Protein AF-A0A1F0RZV4-F1 (afdb_monomer_lite)

Secondary structure (DSSP, 8-state):
-----S-----HHHHHHHS-TTTTS-SSSTT--B--HHHHHHHHHHHHHHHHHHHHHHHTSS--SSTTHHHHHHHHHHHHHHHHHHHHH--S-TTTTTHHHHHHHHHHHHHHTTS----GGGT--HHHHHHHHHHHHHHHHHHHHHHHHHHTSB--SS--S----

Structure (mmCIF, N/CA/C/O backbone):
data_AF-A0A1F0RZV4-F1
#
_entry.id   AF-A0A1F0RZV4-F1
#
loop_
_atom_site.group_PDB
_atom_site.id
_atom_site.type_symbol
_atom_site.label_atom_id
_atom_site.label_alt_id
_atom_site.label_comp_id
_atom_site.label_asym_id
_atom_site.label_entity_id
_atom_site.label_seq_id
_atom_site.pdbx_PDB_ins_code
_atom_site.Cartn_x
_atom_site.Cartn_y
_atom_site.Cartn_z
_atom_site.occupancy
_atom_site.B_iso_or_equiv
_atom_site.auth_seq_id
_atom_site.auth_comp_id
_atom_site.auth_asym_id
_atom_site.auth_atom_id
_atom_site.pdbx_PDB_model_num
ATOM 1 N N . MET A 1 1 ? 18.768 -25.401 62.825 1.00 39.72 1 MET A N 1
ATOM 2 C CA . MET A 1 1 ? 18.265 -25.850 61.510 1.00 39.72 1 MET A CA 1
ATOM 3 C C . MET A 1 1 ? 17.248 -24.822 61.040 1.00 39.72 1 MET A C 1
ATOM 5 O O . MET A 1 1 ? 16.161 -24.771 61.596 1.00 39.72 1 MET A O 1
ATOM 9 N N . SER A 1 2 ? 17.648 -23.915 60.144 1.00 44.25 2 SER A N 1
ATOM 10 C CA . SER A 1 2 ? 16.774 -22.864 59.610 1.00 44.25 2 SER A CA 1
ATOM 11 C C . SER A 1 2 ? 15.798 -23.483 58.613 1.00 44.25 2 SER A C 1
ATOM 13 O O . SER A 1 2 ? 16.219 -23.970 57.564 1.00 44.25 2 SER A O 1
ATOM 15 N N . ALA A 1 3 ? 14.511 -23.487 58.948 1.00 51.59 3 ALA A N 1
ATOM 16 C CA . ALA A 1 3 ? 13.461 -23.875 58.021 1.00 51.59 3 ALA A CA 1
ATOM 17 C C . ALA A 1 3 ? 13.319 -22.770 56.966 1.00 51.59 3 ALA A C 1
ATOM 19 O O . ALA A 1 3 ? 12.675 -21.752 57.203 1.00 51.59 3 ALA A O 1
ATOM 20 N N . ILE A 1 4 ? 13.978 -22.949 55.824 1.00 53.59 4 ILE A N 1
ATOM 21 C CA . ILE A 1 4 ? 13.673 -22.182 54.619 1.00 53.59 4 ILE A CA 1
ATOM 22 C C . ILE A 1 4 ? 12.374 -22.789 54.074 1.00 53.59 4 ILE A C 1
ATOM 24 O O . ILE A 1 4 ? 12.372 -23.985 53.772 1.00 53.59 4 ILE A O 1
ATOM 28 N N . PRO A 1 5 ? 11.265 -22.037 53.987 1.00 52.19 5 PRO A N 1
ATOM 29 C CA . PRO A 1 5 ? 10.033 -22.571 53.431 1.00 52.19 5 PRO A CA 1
ATOM 30 C C . PRO A 1 5 ? 10.244 -22.870 51.941 1.00 52.19 5 PRO A C 1
ATOM 32 O O . PRO A 1 5 ? 10.495 -21.978 51.133 1.00 52.19 5 PRO A O 1
ATOM 35 N N . SER A 1 6 ? 10.173 -24.151 51.587 1.00 60.44 6 SER A N 1
ATOM 36 C CA . SER A 1 6 ? 10.073 -24.621 50.209 1.00 60.44 6 SER A CA 1
ATOM 37 C C . SER A 1 6 ? 8.676 -24.303 49.677 1.00 60.44 6 SER A C 1
ATOM 39 O O . SER A 1 6 ? 7.696 -24.654 50.332 1.00 60.44 6 SER A O 1
ATOM 41 N N . SER A 1 7 ? 8.596 -23.722 48.480 1.00 55.50 7 SER A N 1
ATOM 42 C CA . SER A 1 7 ? 7.379 -23.299 47.760 1.00 55.50 7 SER A CA 1
ATOM 43 C C . SER A 1 7 ? 6.831 -21.911 48.112 1.00 55.50 7 SER A C 1
ATOM 45 O O . SER A 1 7 ? 5.665 -21.723 48.436 1.00 55.50 7 SER A O 1
ATOM 47 N N . VAL A 1 8 ? 7.659 -20.884 47.927 1.00 52.28 8 VAL A N 1
ATOM 48 C CA . VAL A 1 8 ? 7.116 -19.694 47.264 1.00 52.28 8 VAL A CA 1
ATOM 49 C C . VAL A 1 8 ? 7.177 -20.030 45.782 1.00 52.28 8 VAL A C 1
ATOM 51 O O . VAL A 1 8 ? 8.233 -19.892 45.174 1.00 52.28 8 VAL A O 1
ATOM 54 N N . ASP A 1 9 ? 6.098 -20.588 45.234 1.00 55.03 9 ASP A N 1
ATOM 55 C CA . ASP A 1 9 ? 5.879 -20.501 43.792 1.00 55.03 9 ASP A CA 1
ATOM 56 C C . ASP A 1 9 ? 5.702 -19.003 43.521 1.00 55.03 9 ASP A C 1
ATOM 58 O O . ASP A 1 9 ? 4.742 -18.413 44.036 1.00 55.03 9 ASP A O 1
ATOM 62 N N . PRO A 1 10 ? 6.667 -18.319 42.876 1.00 54.84 10 PRO A N 1
ATOM 63 C CA . PRO A 1 10 ? 6.480 -16.931 42.523 1.00 54.84 10 PRO A CA 1
ATOM 64 C C . PRO A 1 10 ? 5.421 -16.968 41.433 1.00 54.84 10 PRO A C 1
ATOM 66 O O . PRO A 1 10 ? 5.748 -17.172 40.269 1.00 54.84 10 PRO A O 1
ATOM 69 N N . ASN A 1 11 ? 4.160 -16.861 41.852 1.00 52.84 11 ASN A N 1
ATOM 70 C CA . ASN A 1 11 ? 2.954 -17.037 41.061 1.00 52.84 11 ASN A CA 1
ATOM 71 C C . ASN A 1 11 ? 2.890 -15.925 39.996 1.00 52.84 11 ASN A C 1
ATOM 73 O O . ASN A 1 11 ? 2.098 -14.990 40.065 1.00 52.84 11 ASN A O 1
ATOM 77 N N . LEU A 1 12 ? 3.798 -15.977 39.022 1.00 52.72 12 LEU A N 1
ATOM 78 C CA . LEU A 1 12 ? 3.929 -15.052 37.900 1.00 52.72 12 LEU A CA 1
ATOM 79 C C . LEU A 1 12 ? 2.636 -15.065 37.078 1.00 52.72 12 LEU A C 1
ATOM 81 O O . LEU A 1 12 ? 2.246 -14.040 36.525 1.00 52.72 12 LEU A O 1
ATOM 85 N N . HIS A 1 13 ? 1.937 -16.204 37.089 1.00 53.22 13 HIS A N 1
ATOM 86 C CA . HIS A 1 13 ? 0.601 -16.391 36.532 1.00 53.22 13 HIS A CA 1
ATOM 87 C C . HIS A 1 13 ? -0.488 -15.558 37.237 1.00 53.22 13 HIS A C 1
ATOM 89 O O . HIS A 1 13 ? -1.477 -15.188 36.610 1.00 53.22 13 HIS A O 1
ATOM 95 N N . ASP A 1 14 ? -0.303 -15.211 38.512 1.00 51.78 14 ASP A N 1
ATOM 96 C CA . ASP A 1 14 ? -1.249 -14.401 39.295 1.00 51.78 14 ASP A CA 1
ATOM 97 C C . ASP A 1 14 ? -1.050 -12.897 39.047 1.00 51.78 14 ASP A C 1
ATOM 99 O O . ASP A 1 14 ? -1.988 -12.099 39.056 1.00 51.78 14 ASP A O 1
ATOM 103 N N . ILE A 1 15 ? 0.180 -12.494 38.715 1.00 52.44 15 ILE A N 1
ATOM 104 C CA . ILE A 1 15 ? 0.482 -11.108 38.345 1.00 52.44 15 ILE A CA 1
ATOM 105 C C . ILE A 1 15 ? -0.221 -10.748 37.032 1.00 52.44 15 ILE A C 1
ATOM 107 O O . ILE A 1 15 ? -0.809 -9.670 36.948 1.00 52.44 15 ILE A O 1
ATOM 111 N N . SER A 1 16 ? -0.238 -11.645 36.036 1.00 54.97 16 SER A N 1
ATOM 112 C CA . SER A 1 16 ? -0.918 -11.396 34.755 1.00 54.97 16 SER A CA 1
ATOM 113 C C . SER A 1 16 ? -2.438 -11.245 34.885 1.00 54.97 16 SER A C 1
ATOM 115 O O . SER A 1 16 ? -3.037 -10.549 34.074 1.00 54.97 16 SER A O 1
ATOM 117 N N . LEU A 1 17 ? -3.059 -11.817 35.926 1.00 56.84 17 LEU A N 1
ATOM 118 C CA . LEU A 1 17 ? -4.489 -11.627 36.226 1.00 56.84 17 LEU A CA 1
ATOM 119 C C . LEU A 1 17 ? -4.805 -10.214 36.755 1.00 56.84 17 LEU A C 1
ATOM 121 O O . LEU A 1 17 ? -5.942 -9.758 36.658 1.00 56.84 17 LEU A O 1
ATOM 125 N N . HIS A 1 18 ? -3.805 -9.502 37.285 1.00 56.97 18 HIS A N 1
ATOM 126 C CA . HIS A 1 18 ? -3.943 -8.157 37.859 1.00 56.97 18 HIS A CA 1
ATOM 127 C C . HIS A 1 18 ? -3.405 -7.043 36.947 1.00 56.97 18 HIS A C 1
ATOM 129 O O . HIS A 1 18 ? -3.520 -5.849 37.264 1.00 56.97 18 HIS A O 1
ATOM 135 N N . VAL A 1 19 ? -2.805 -7.396 35.808 1.00 56.41 19 VAL A N 1
ATOM 136 C CA . VAL A 1 19 ? -2.447 -6.422 34.779 1.00 56.41 19 VAL A CA 1
ATOM 137 C C . VAL A 1 19 ? -3.732 -6.020 34.064 1.00 56.41 19 VAL A C 1
ATOM 139 O O . VAL A 1 19 ? -4.257 -6.768 33.247 1.00 56.41 19 VAL A O 1
ATOM 142 N N . LYS A 1 20 ? -4.250 -4.825 34.384 1.00 55.75 20 LYS A N 1
ATOM 143 C CA . LYS A 1 20 ? -5.394 -4.252 33.661 1.00 55.75 20 LYS A CA 1
ATOM 144 C C . LYS A 1 20 ? -5.138 -4.328 32.144 1.00 55.75 20 LYS A C 1
ATOM 146 O O . LYS A 1 20 ? -4.029 -3.952 31.730 1.00 55.75 20 LYS A O 1
ATOM 151 N N . PRO A 1 21 ? -6.126 -4.759 31.337 1.00 52.78 21 PRO A N 1
ATOM 152 C CA . PRO A 1 21 ? -6.048 -4.686 29.881 1.00 52.78 21 PRO A CA 1
ATOM 153 C C . PRO A 1 21 ? -5.542 -3.296 29.467 1.00 52.78 21 PRO A C 1
ATOM 155 O O . PRO A 1 21 ? -6.004 -2.282 29.984 1.00 52.78 21 PRO A O 1
ATOM 158 N N . GLY A 1 22 ? -4.492 -3.241 28.643 1.00 53.09 22 GLY A N 1
ATOM 159 C CA . GLY A 1 22 ? -3.874 -1.981 28.210 1.00 53.09 22 GLY A CA 1
ATOM 160 C C . GLY A 1 22 ? -2.647 -1.501 28.999 1.00 53.09 22 GLY A C 1
ATOM 161 O O . GLY A 1 22 ? -2.027 -0.531 28.581 1.00 53.09 22 GLY A O 1
ATOM 162 N N . LYS A 1 23 ? -2.209 -2.165 30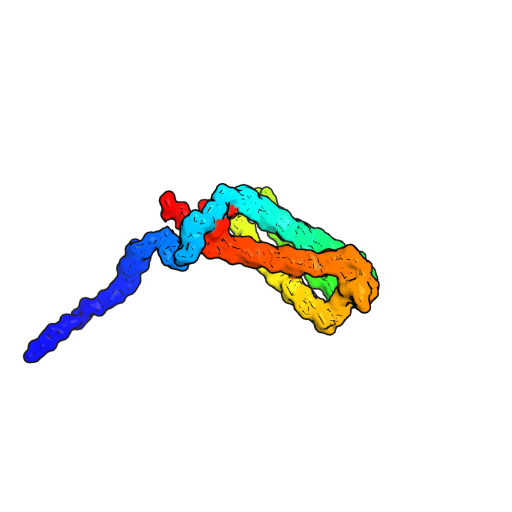.082 1.00 53.72 23 LYS A N 1
ATOM 163 C CA . LYS A 1 23 ? -0.936 -1.805 30.759 1.00 53.72 23 LYS A CA 1
ATOM 164 C C . LYS A 1 23 ? 0.319 -2.224 29.970 1.00 53.72 23 LYS A C 1
ATOM 166 O O . LYS A 1 23 ? 1.383 -1.651 30.185 1.00 53.72 23 LYS A O 1
ATOM 171 N N . GLU A 1 24 ? 0.191 -3.202 29.069 1.00 54.44 24 GLU A N 1
ATOM 172 C CA . GLU A 1 24 ? 1.257 -3.636 28.148 1.00 54.44 24 GLU A CA 1
ATOM 173 C C . GLU A 1 24 ? 1.348 -2.768 26.880 1.00 54.44 24 GLU A C 1
ATOM 175 O O . GLU A 1 24 ? 2.331 -2.853 26.146 1.00 54.44 24 GLU A O 1
ATOM 180 N N . ARG A 1 25 ? 0.354 -1.903 26.621 1.00 54.09 25 ARG A N 1
ATOM 181 C CA . ARG A 1 25 ? 0.295 -1.051 25.424 1.00 54.09 25 ARG A CA 1
ATOM 182 C C . ARG A 1 25 ? 0.400 0.436 25.800 1.00 54.09 25 ARG A C 1
ATOM 184 O O . ARG A 1 25 ? -0.204 0.900 26.758 1.00 54.09 25 ARG A O 1
ATOM 191 N N . ALA A 1 26 ? 1.201 1.176 25.030 1.00 56.19 26 ALA A N 1
ATOM 192 C CA . ALA A 1 26 ? 1.384 2.633 25.076 1.00 56.19 26 ALA A CA 1
ATOM 193 C C . ALA A 1 26 ? 1.769 3.289 26.430 1.00 56.19 26 ALA A C 1
ATOM 195 O O . ALA A 1 26 ? 0.968 4.025 27.009 1.00 56.19 26 ALA A O 1
ATOM 196 N N . PRO A 1 27 ? 3.035 3.187 26.894 1.00 59.53 27 PRO A N 1
ATOM 197 C CA . PRO A 1 27 ? 3.518 4.011 28.007 1.00 59.53 27 PRO A CA 1
ATOM 198 C C . PRO A 1 27 ? 3.593 5.516 27.673 1.00 59.53 27 PRO A C 1
ATOM 200 O O . PRO A 1 27 ? 3.407 6.336 28.568 1.00 59.53 27 PRO A O 1
ATOM 203 N N . PHE A 1 28 ? 3.825 5.898 26.405 1.00 60.19 28 PHE A N 1
ATOM 204 C CA . PHE A 1 28 ? 4.025 7.305 26.009 1.00 60.19 28 PHE A CA 1
ATOM 205 C C . PHE A 1 28 ? 2.777 8.006 25.444 1.00 60.19 28 PHE A C 1
ATOM 207 O O . PHE A 1 28 ? 2.565 9.179 25.737 1.00 60.19 28 PHE A O 1
ATOM 214 N N . PHE A 1 29 ? 1.928 7.316 24.671 1.00 60.72 29 PHE A N 1
ATOM 215 C CA . PHE A 1 29 ? 0.759 7.925 24.001 1.00 60.72 29 PHE A CA 1
ATOM 216 C C . PHE A 1 29 ? -0.589 7.580 24.646 1.00 60.72 29 PHE A C 1
ATOM 218 O O . PHE A 1 29 ? -1.634 7.750 24.029 1.00 60.72 29 PHE A O 1
ATOM 225 N N . ARG A 1 30 ? -0.580 7.156 25.914 1.00 61.12 30 ARG A N 1
ATOM 226 C CA . ARG A 1 30 ? -1.767 6.700 26.656 1.00 61.12 30 ARG A CA 1
ATOM 227 C C . ARG A 1 30 ? -2.967 7.660 26.621 1.00 61.12 30 ARG A C 1
ATOM 229 O O . ARG A 1 30 ? -4.101 7.214 26.732 1.00 61.12 30 ARG A O 1
ATOM 236 N N . TYR A 1 31 ? -2.718 8.963 26.487 1.00 60.31 31 TYR A N 1
ATOM 237 C CA . TYR A 1 31 ? -3.747 10.010 26.536 1.00 60.31 31 TYR A CA 1
ATOM 238 C C . TYR A 1 31 ? -4.126 10.590 25.166 1.00 60.31 31 TYR A C 1
ATOM 240 O O . TYR A 1 31 ? -5.065 11.378 25.085 1.00 60.31 31 TYR A O 1
ATOM 248 N N . ILE A 1 32 ? -3.417 10.228 24.091 1.00 67.25 32 ILE A N 1
ATOM 249 C CA . ILE A 1 32 ? -3.730 10.685 22.733 1.00 67.25 32 ILE A CA 1
ATOM 250 C C . ILE A 1 32 ? -4.392 9.516 22.007 1.00 67.25 32 ILE A C 1
ATOM 252 O O . ILE A 1 32 ? -3.715 8.664 21.439 1.00 67.25 32 ILE A O 1
ATOM 256 N N . ARG A 1 33 ? -5.728 9.481 22.049 1.00 71.31 33 ARG A N 1
ATOM 257 C CA . ARG A 1 33 ? -6.549 8.506 21.322 1.00 71.31 33 ARG A CA 1
ATOM 258 C C . ARG A 1 33 ? -7.407 9.230 20.290 1.00 71.31 33 ARG A C 1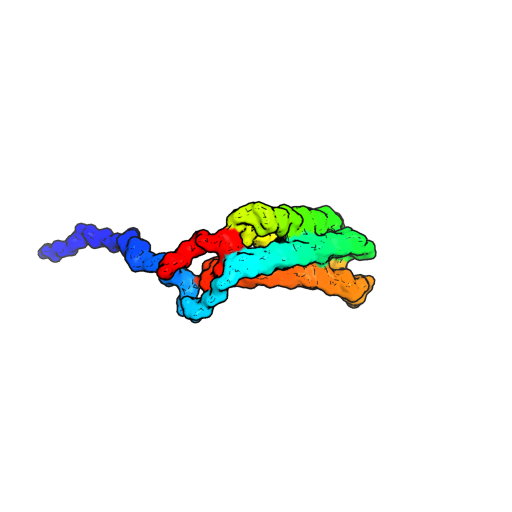
ATOM 260 O O . ARG A 1 33 ? -8.172 10.129 20.636 1.00 71.31 33 ARG A O 1
ATOM 267 N N . ILE A 1 34 ? -7.314 8.815 19.029 1.00 78.44 34 ILE A N 1
ATOM 268 C CA . ILE A 1 34 ? -8.188 9.308 17.957 1.00 78.44 34 ILE A CA 1
ATOM 269 C C . ILE A 1 34 ? -9.267 8.255 17.706 1.00 78.44 34 ILE A C 1
ATOM 271 O O . ILE A 1 34 ? -9.033 7.235 17.056 1.00 78.44 34 ILE A O 1
ATOM 275 N N . ASN A 1 35 ? -10.464 8.504 18.238 1.00 78.56 35 ASN A N 1
ATOM 276 C CA . ASN A 1 35 ? -11.597 7.588 18.142 1.00 78.56 35 ASN A CA 1
ATOM 277 C C . ASN A 1 35 ? -12.477 7.906 16.921 1.00 78.56 35 ASN A C 1
ATOM 279 O O . ASN A 1 35 ? -13.539 8.515 17.037 1.00 78.56 35 ASN A O 1
ATOM 283 N N . LEU A 1 36 ? -12.009 7.530 15.728 1.00 85.56 36 LEU A N 1
ATOM 284 C CA . LEU A 1 36 ? -12.755 7.693 14.475 1.00 85.56 36 LEU A CA 1
ATOM 285 C C . LEU A 1 36 ? -12.788 6.365 13.691 1.00 85.56 36 LEU A C 1
ATOM 287 O O . LEU A 1 36 ? -12.271 6.290 12.579 1.00 85.56 36 LEU A O 1
ATOM 291 N N . PRO A 1 37 ? -13.421 5.302 14.225 1.00 85.38 37 PRO A N 1
ATOM 292 C CA . PRO A 1 37 ? -13.229 3.923 13.768 1.00 85.38 37 PRO A CA 1
ATOM 293 C C . PRO A 1 37 ? -13.625 3.688 12.308 1.00 85.38 37 PRO A C 1
ATOM 295 O O . PRO A 1 37 ? -12.919 3.012 11.555 1.00 85.38 37 PRO A O 1
ATOM 298 N N . LYS A 1 38 ? -14.734 4.292 11.868 1.00 88.25 38 LYS A N 1
ATOM 299 C CA . LYS A 1 38 ? -15.177 4.223 10.467 1.00 88.25 38 LYS A CA 1
ATOM 300 C C . LYS A 1 38 ? -14.265 5.020 9.535 1.00 88.25 38 LYS A C 1
ATOM 302 O O . LYS A 1 38 ? -14.031 4.583 8.413 1.00 88.25 38 LYS A O 1
ATOM 307 N N . LEU A 1 39 ? -13.737 6.156 9.998 1.00 89.94 39 LEU A N 1
ATOM 308 C CA . LEU A 1 39 ? -12.816 6.979 9.216 1.00 89.94 39 LEU A CA 1
ATOM 309 C C . LEU A 1 39 ? -11.467 6.279 9.056 1.00 89.94 39 LEU A C 1
ATOM 311 O O . LEU A 1 39 ? -10.970 6.197 7.940 1.00 89.94 39 LEU A O 1
ATOM 315 N N . THR A 1 40 ? -10.904 5.725 10.133 1.00 90.50 40 THR A N 1
ATOM 316 C CA . THR A 1 40 ? -9.640 4.978 10.090 1.00 90.50 40 THR A CA 1
ATOM 317 C C . THR A 1 40 ? -9.744 3.791 9.140 1.00 90.50 40 THR A C 1
ATOM 319 O O . THR A 1 40 ? -8.870 3.578 8.302 1.00 90.50 40 THR A O 1
ATOM 322 N N . ARG A 1 41 ? -10.866 3.063 9.196 1.00 90.56 41 ARG A N 1
ATOM 323 C CA . ARG A 1 41 ? -11.165 1.990 8.246 1.00 90.56 41 ARG A CA 1
ATOM 324 C C . ARG A 1 41 ? -11.258 2.502 6.806 1.00 90.56 41 ARG A C 1
ATOM 326 O O . ARG A 1 41 ? -10.644 1.920 5.917 1.00 90.56 41 ARG A O 1
ATOM 333 N N . ALA A 1 42 ? -12.003 3.581 6.565 1.00 92.44 42 ALA A N 1
ATOM 334 C CA . ALA A 1 42 ? -12.127 4.172 5.234 1.00 92.44 42 ALA A CA 1
ATOM 335 C C . ALA A 1 42 ? -10.767 4.635 4.688 1.00 92.44 42 ALA A C 1
ATOM 337 O O . ALA A 1 42 ? -10.470 4.415 3.519 1.00 92.44 42 ALA A O 1
ATOM 338 N N . MET A 1 43 ? -9.918 5.207 5.542 1.00 93.88 43 MET A N 1
ATOM 339 C CA . MET A 1 43 ? -8.559 5.621 5.205 1.00 93.88 43 MET A CA 1
ATOM 340 C C . MET A 1 43 ? -7.681 4.426 4.820 1.00 93.88 43 MET A C 1
ATOM 342 O O . MET A 1 43 ? -7.004 4.486 3.800 1.00 93.88 43 MET A O 1
ATOM 346 N N . ILE A 1 44 ? -7.729 3.325 5.577 1.00 92.81 44 ILE A N 1
ATOM 347 C CA . ILE A 1 44 ? -7.034 2.073 5.232 1.00 92.81 44 ILE A CA 1
ATOM 348 C C . ILE A 1 44 ? -7.443 1.585 3.838 1.00 92.81 44 ILE A C 1
ATOM 350 O O . ILE A 1 44 ? -6.585 1.303 3.000 1.00 92.81 44 ILE A O 1
ATOM 354 N N . VAL A 1 45 ? -8.750 1.521 3.576 1.00 95.25 45 VAL A N 1
ATOM 355 C CA . VAL A 1 45 ? -9.279 1.090 2.276 1.00 95.25 45 VAL A CA 1
ATOM 356 C C . VAL A 1 45 ? -8.849 2.052 1.168 1.00 95.25 45 VAL A C 1
ATOM 358 O O . VAL A 1 45 ? -8.449 1.602 0.098 1.00 95.25 45 VAL A O 1
ATOM 361 N N . ALA A 1 46 ? -8.863 3.361 1.422 1.00 96.44 46 ALA A N 1
ATOM 362 C CA . ALA A 1 46 ? -8.433 4.372 0.462 1.00 96.44 46 ALA A CA 1
ATOM 363 C C . ALA A 1 46 ? -6.936 4.266 0.126 1.00 96.44 46 ALA A C 1
ATOM 365 O O . ALA A 1 46 ? -6.578 4.334 -1.048 1.00 96.44 46 ALA A O 1
ATOM 366 N N . ILE A 1 47 ? -6.069 4.045 1.121 1.00 96.81 47 ILE A N 1
ATOM 367 C CA . ILE A 1 47 ? -4.628 3.830 0.911 1.00 96.81 47 ILE A CA 1
ATOM 368 C C . ILE A 1 47 ? -4.403 2.588 0.043 1.00 96.81 47 ILE A C 1
ATOM 370 O O . ILE A 1 47 ? -3.637 2.642 -0.916 1.00 96.81 47 ILE A O 1
ATOM 374 N N . MET A 1 48 ? -5.102 1.491 0.338 1.00 96.81 48 MET A N 1
ATOM 375 C CA . MET A 1 48 ? -4.995 0.244 -0.426 1.00 96.81 48 MET A CA 1
ATOM 376 C C . MET A 1 48 ? -5.515 0.385 -1.859 1.00 96.81 48 MET A C 1
ATOM 378 O O . MET A 1 48 ? -4.888 -0.106 -2.799 1.00 96.81 48 MET A O 1
ATOM 382 N N . ALA A 1 49 ? -6.623 1.104 -2.047 1.00 97.75 49 ALA A N 1
ATOM 383 C CA . ALA A 1 49 ? -7.165 1.402 -3.368 1.00 97.75 49 ALA A CA 1
ATOM 384 C C . ALA A 1 49 ? -6.203 2.269 -4.188 1.00 97.75 49 ALA A C 1
ATOM 386 O O . ALA A 1 49 ? -5.958 1.972 -5.357 1.00 97.75 49 ALA A O 1
ATOM 387 N N . LEU A 1 50 ? -5.612 3.295 -3.570 1.00 98.12 50 LEU A N 1
ATOM 388 C CA . LEU A 1 50 ? -4.608 4.140 -4.209 1.00 98.12 50 LEU A CA 1
ATOM 389 C C . LEU A 1 50 ? -3.365 3.326 -4.587 1.00 98.12 50 LEU A C 1
ATOM 391 O O . LEU A 1 50 ? -2.917 3.404 -5.726 1.00 98.12 50 LEU A O 1
ATOM 395 N N . GLN A 1 51 ? -2.854 2.493 -3.677 1.00 98.00 51 GLN A N 1
ATOM 396 C CA . GLN A 1 51 ? -1.697 1.638 -3.942 1.00 98.00 51 GLN A CA 1
ATOM 397 C C . GLN A 1 51 ? -1.947 0.689 -5.120 1.00 98.00 51 GLN A C 1
ATOM 399 O O . GLN A 1 51 ? -1.111 0.585 -6.014 1.00 98.00 51 GLN A O 1
ATOM 404 N N . GLY A 1 52 ? -3.101 0.016 -5.143 1.00 97.62 52 GLY A N 1
ATOM 405 C CA . GLY A 1 52 ? -3.490 -0.855 -6.252 1.00 97.62 52 GLY A CA 1
ATOM 406 C C . GLY A 1 52 ? -3.658 -0.092 -7.569 1.00 97.62 52 GLY A C 1
ATOM 407 O O . GLY A 1 52 ? -3.166 -0.537 -8.601 1.00 97.62 52 GLY A O 1
ATOM 408 N N . GLY A 1 53 ? -4.296 1.081 -7.543 1.00 97.94 53 GLY A N 1
ATOM 409 C CA . GLY A 1 53 ? -4.480 1.917 -8.732 1.00 97.94 53 GLY A CA 1
ATOM 410 C C . GLY A 1 53 ? -3.159 2.404 -9.332 1.00 97.94 53 GLY A C 1
ATOM 411 O O . GLY A 1 53 ? -2.980 2.363 -10.549 1.00 97.94 53 GLY A O 1
ATOM 412 N N . LEU A 1 54 ? -2.209 2.807 -8.487 1.00 98.00 54 LEU A N 1
ATOM 413 C CA . LEU A 1 54 ? -0.880 3.235 -8.923 1.00 98.00 54 LEU A CA 1
ATOM 414 C C . LEU A 1 54 ? -0.033 2.061 -9.418 1.00 98.00 54 LEU A C 1
ATOM 416 O O . LEU A 1 54 ? 0.585 2.175 -10.472 1.00 98.00 54 LEU A O 1
ATOM 420 N N . ALA A 1 55 ? -0.061 0.914 -8.731 1.00 97.38 55 ALA A N 1
ATOM 421 C CA . ALA A 1 55 ? 0.614 -0.297 -9.194 1.00 97.38 55 ALA A CA 1
ATOM 422 C C . ALA A 1 55 ? 0.090 -0.749 -10.568 1.00 97.38 55 ALA A C 1
ATOM 424 O O . ALA A 1 55 ? 0.874 -1.117 -11.438 1.00 97.38 55 ALA A O 1
ATOM 425 N N . TRP A 1 56 ? -1.224 -0.651 -10.797 1.00 98.00 56 TRP A N 1
ATOM 426 C CA . TRP A 1 56 ? -1.834 -0.928 -12.097 1.00 98.00 56 TRP A CA 1
ATOM 427 C C . TRP A 1 56 ? -1.396 0.068 -13.174 1.00 98.00 56 TRP A C 1
ATOM 429 O O . TRP A 1 56 ? -1.119 -0.332 -14.304 1.00 98.00 56 TRP A O 1
ATOM 439 N N . TYR A 1 57 ? -1.310 1.357 -12.834 1.00 97.56 57 TYR A N 1
ATOM 440 C CA . TYR A 1 57 ? -0.808 2.378 -13.751 1.00 97.56 57 TYR A CA 1
ATOM 441 C C . TYR A 1 57 ? 0.642 2.099 -14.165 1.00 97.56 57 TYR A C 1
ATOM 443 O O . TYR A 1 57 ? 0.947 2.130 -15.354 1.00 97.56 57 TYR A O 1
ATOM 451 N N . VAL A 1 58 ? 1.510 1.748 -13.209 1.00 96.75 58 VAL A N 1
ATOM 452 C CA . VAL A 1 58 ? 2.899 1.350 -13.487 1.00 96.75 58 VAL A CA 1
ATOM 453 C C . VAL A 1 58 ? 2.941 0.086 -14.350 1.00 96.75 58 VAL A C 1
ATOM 455 O O . VAL A 1 58 ? 3.698 0.046 -15.312 1.00 96.75 58 VAL A O 1
ATOM 458 N N . ALA A 1 59 ? 2.112 -0.922 -14.057 1.00 96.12 59 ALA A N 1
ATOM 459 C CA . ALA A 1 59 ? 2.091 -2.187 -14.799 1.00 96.12 59 ALA A CA 1
ATOM 460 C C . ALA A 1 59 ? 1.753 -2.011 -16.283 1.00 96.12 59 ALA A C 1
ATOM 462 O O . ALA A 1 59 ? 2.209 -2.788 -17.112 1.00 96.12 59 ALA A O 1
ATOM 463 N N . ARG A 1 60 ? 0.937 -1.003 -16.613 1.00 95.81 60 ARG A N 1
ATOM 464 C CA . ARG A 1 60 ? 0.539 -0.698 -17.993 1.00 95.81 60 ARG A CA 1
ATOM 465 C C . ARG A 1 60 ? 1.451 0.300 -18.695 1.00 95.81 60 ARG A C 1
ATOM 467 O O . ARG A 1 60 ? 1.217 0.592 -19.865 1.00 95.81 60 ARG A O 1
ATOM 474 N N . ALA A 1 61 ? 2.426 0.867 -17.996 1.00 93.81 61 ALA A N 1
ATOM 475 C CA . ALA A 1 61 ? 3.353 1.796 -18.607 1.00 93.81 61 ALA A CA 1
ATOM 476 C C . ALA A 1 61 ? 4.361 1.039 -19.477 1.00 93.81 61 ALA A C 1
ATOM 478 O O . ALA A 1 61 ? 4.905 0.013 -19.072 1.00 93.81 61 ALA A O 1
ATOM 479 N N . GLU A 1 62 ? 4.657 1.584 -20.655 1.00 91.62 62 GLU A N 1
ATOM 480 C CA . GLU A 1 62 ? 5.673 1.057 -21.572 1.00 91.62 62 GLU A CA 1
ATOM 481 C C . GLU A 1 62 ? 7.089 1.420 -21.084 1.00 91.62 62 GLU A C 1
ATOM 483 O O . GLU A 1 62 ? 7.845 2.125 -21.747 1.00 91.62 62 GLU A O 1
ATOM 488 N N . PHE A 1 63 ? 7.444 0.987 -19.874 1.00 94.25 63 PHE A N 1
ATOM 489 C CA . PHE A 1 63 ? 8.753 1.231 -19.275 1.00 94.25 63 PHE A CA 1
ATOM 490 C C . PHE A 1 63 ? 9.242 -0.019 -18.549 1.00 94.25 63 PHE A C 1
ATOM 492 O O . PHE A 1 63 ? 8.611 -0.481 -17.602 1.00 94.25 63 PHE A O 1
ATOM 499 N N . SER A 1 64 ? 10.381 -0.558 -18.978 1.00 93.81 64 SER A N 1
ATOM 500 C CA . SER A 1 64 ? 10.957 -1.776 -18.407 1.00 93.81 64 SER A CA 1
ATOM 501 C C . SER A 1 64 ? 11.821 -1.461 -17.184 1.00 93.81 64 SER A C 1
ATOM 503 O O . SER A 1 64 ? 12.943 -0.979 -17.317 1.00 93.81 64 SER A O 1
ATOM 505 N N . ILE A 1 65 ? 11.319 -1.791 -15.997 1.00 94.31 65 ILE A N 1
ATOM 506 C CA . ILE A 1 65 ? 11.997 -1.666 -14.704 1.00 94.31 65 ILE A CA 1
ATOM 507 C C . ILE A 1 65 ? 12.842 -2.911 -14.425 1.00 94.31 65 ILE A C 1
ATOM 509 O O . ILE A 1 65 ? 14.045 -2.808 -14.192 1.00 94.31 65 ILE A O 1
ATOM 513 N N . PHE A 1 66 ? 12.227 -4.094 -14.459 1.00 94.25 66 PHE A N 1
ATOM 514 C CA . PHE A 1 66 ? 12.892 -5.384 -14.252 1.00 94.25 66 PHE A CA 1
ATOM 515 C C . PHE A 1 66 ? 12.162 -6.513 -15.009 1.00 94.25 66 PHE A C 1
ATOM 517 O O . PHE A 1 66 ? 11.003 -6.338 -15.397 1.00 94.25 66 PHE A O 1
ATOM 524 N N . PRO A 1 67 ? 12.814 -7.669 -15.250 1.00 93.31 67 PRO A N 1
ATOM 525 C CA . PRO A 1 67 ? 12.185 -8.794 -15.943 1.00 93.31 67 PRO A CA 1
ATOM 526 C C . PRO A 1 67 ? 10.924 -9.276 -15.221 1.00 93.31 67 PRO A C 1
ATOM 528 O O . PRO A 1 67 ? 10.922 -9.385 -13.998 1.00 93.31 67 PRO A O 1
ATOM 531 N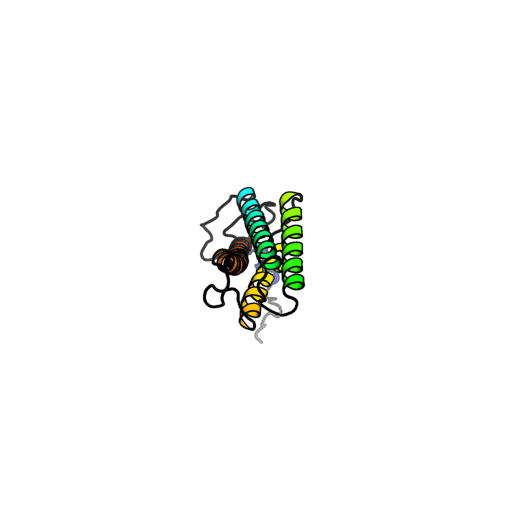 N . GLU A 1 68 ? 9.867 -9.593 -15.969 1.00 92.12 68 GLU A N 1
ATOM 532 C CA . GLU A 1 68 ? 8.585 -10.070 -15.419 1.00 92.12 68 GLU A CA 1
ATOM 533 C C . GLU A 1 68 ? 7.876 -9.077 -14.472 1.00 92.12 68 GLU A C 1
ATOM 535 O O . GLU A 1 68 ? 7.031 -9.469 -13.662 1.00 92.12 68 GLU A O 1
ATOM 540 N N . GLN A 1 69 ? 8.176 -7.774 -14.576 1.00 93.19 69 GLN A N 1
ATOM 541 C CA . GLN A 1 69 ? 7.551 -6.739 -13.740 1.00 93.19 69 GLN A CA 1
ATOM 542 C C . GLN A 1 69 ? 6.022 -6.754 -13.774 1.00 93.19 69 GLN A C 1
ATOM 544 O O . GLN A 1 69 ? 5.386 -6.480 -12.757 1.00 93.19 69 GLN A O 1
ATOM 549 N N . GLU A 1 70 ? 5.432 -7.080 -14.927 1.00 94.19 70 GLU A N 1
ATOM 550 C CA . GLU A 1 70 ? 3.985 -7.061 -15.120 1.00 94.19 70 GLU A CA 1
ATOM 551 C C . GLU A 1 70 ? 3.316 -8.061 -14.183 1.00 94.19 70 GLU A C 1
ATOM 553 O O . GLU A 1 70 ? 2.373 -7.710 -13.478 1.00 94.19 70 GLU A O 1
ATOM 558 N N . ILE A 1 71 ? 3.857 -9.280 -14.099 1.00 95.38 71 ILE A N 1
ATOM 559 C CA . ILE A 1 71 ? 3.334 -10.343 -13.235 1.00 95.38 71 ILE A CA 1
ATOM 560 C C . ILE A 1 71 ? 3.360 -9.889 -11.774 1.00 95.38 71 ILE A C 1
ATOM 562 O O . ILE A 1 71 ? 2.363 -10.019 -11.061 1.00 95.38 71 ILE A O 1
ATOM 566 N N . VAL A 1 72 ? 4.484 -9.323 -11.327 1.00 95.88 72 VAL A N 1
ATOM 567 C CA . VAL A 1 72 ? 4.654 -8.893 -9.933 1.00 95.88 72 VAL A CA 1
ATOM 568 C C . VAL A 1 72 ? 3.727 -7.722 -9.597 1.00 95.88 72 VAL A C 1
ATOM 570 O O . VAL A 1 72 ? 3.076 -7.726 -8.549 1.00 95.88 72 VAL A O 1
ATOM 573 N N . LEU A 1 73 ? 3.613 -6.737 -10.490 1.00 96.75 73 LEU A N 1
ATOM 574 C CA . LEU A 1 73 ? 2.734 -5.587 -10.294 1.00 96.75 73 LEU A CA 1
ATOM 575 C C . LEU A 1 73 ? 1.258 -5.995 -10.326 1.00 96.75 73 LEU A C 1
ATOM 577 O O . LEU A 1 73 ? 0.500 -5.559 -9.464 1.00 96.75 73 LEU A O 1
ATOM 581 N N . TYR A 1 74 ? 0.837 -6.874 -11.238 1.00 97.94 74 TYR A N 1
ATOM 582 C CA . TYR A 1 74 ? -0.541 -7.376 -11.260 1.00 97.94 74 TYR A CA 1
ATOM 583 C C . TYR A 1 74 ? -0.880 -8.225 -10.036 1.00 97.94 74 TYR A C 1
ATOM 585 O O . TYR A 1 74 ? -2.005 -8.152 -9.537 1.00 97.94 74 TYR A O 1
ATOM 593 N N . LEU A 1 75 ? 0.081 -8.978 -9.501 1.00 97.69 75 LEU A N 1
ATOM 594 C CA . LEU A 1 75 ? -0.094 -9.680 -8.234 1.00 97.69 75 LEU A CA 1
ATOM 595 C C . LEU A 1 75 ? -0.310 -8.689 -7.082 1.00 97.69 75 LEU A C 1
ATOM 597 O O . LEU A 1 75 ? -1.231 -8.869 -6.285 1.00 97.69 75 LEU A O 1
ATOM 601 N N . LEU A 1 76 ? 0.467 -7.602 -7.030 1.00 97.44 76 LEU A N 1
ATOM 602 C CA . LEU A 1 76 ? 0.262 -6.527 -6.056 1.00 97.44 76 LEU A CA 1
ATOM 603 C C . LEU A 1 76 ? -1.121 -5.872 -6.214 1.00 97.44 76 LEU A C 1
ATOM 605 O O . LEU A 1 76 ? -1.819 -5.668 -5.221 1.00 97.44 76 LEU A O 1
ATOM 609 N N . VAL A 1 77 ? -1.549 -5.599 -7.450 1.00 98.25 77 VAL A N 1
ATOM 610 C CA . VAL A 1 77 ? -2.888 -5.068 -7.763 1.00 98.25 77 VAL A CA 1
ATOM 611 C C . VAL A 1 77 ? -3.980 -6.008 -7.260 1.00 98.25 77 VAL A C 1
ATOM 613 O O . VAL A 1 77 ? -4.923 -5.551 -6.614 1.00 98.25 77 VAL A O 1
ATOM 616 N N . ALA A 1 78 ? -3.853 -7.312 -7.514 1.00 97.94 78 ALA A N 1
ATOM 617 C CA . ALA A 1 78 ? -4.824 -8.311 -7.083 1.00 97.94 78 ALA A CA 1
ATOM 618 C C . ALA A 1 78 ? -4.930 -8.377 -5.551 1.00 97.94 78 ALA A C 1
ATOM 620 O O . ALA A 1 78 ? -6.037 -8.380 -5.013 1.00 97.94 78 ALA A O 1
ATOM 621 N N . LEU A 1 79 ? -3.798 -8.354 -4.841 1.00 97.06 79 LEU A N 1
ATOM 622 C CA . LEU A 1 79 ? -3.776 -8.319 -3.377 1.00 97.06 79 LEU A CA 1
ATOM 623 C C . LEU A 1 79 ? -4.451 -7.056 -2.826 1.00 97.06 79 LEU A C 1
ATOM 625 O O . LEU A 1 79 ? -5.298 -7.153 -1.936 1.00 97.06 79 LEU A O 1
ATOM 629 N N . CYS A 1 80 ? -4.136 -5.881 -3.381 1.00 97.31 80 CYS A N 1
ATOM 630 C CA . CYS A 1 80 ? -4.796 -4.630 -3.005 1.00 97.31 80 CYS A CA 1
ATOM 631 C C . CYS A 1 80 ? -6.308 -4.695 -3.263 1.00 97.31 80 CYS A C 1
ATOM 633 O O . CYS A 1 80 ? -7.093 -4.322 -2.394 1.00 97.31 80 CYS A O 1
ATOM 635 N N . ALA A 1 81 ? -6.732 -5.205 -4.423 1.00 97.25 81 ALA A N 1
ATOM 636 C CA . ALA A 1 81 ? -8.142 -5.344 -4.773 1.00 97.25 81 ALA A CA 1
ATOM 637 C C . ALA A 1 81 ? -8.895 -6.243 -3.781 1.00 97.25 81 ALA A C 1
ATOM 639 O O . ALA A 1 81 ? -9.980 -5.874 -3.334 1.00 97.25 81 ALA A O 1
ATOM 640 N N . VAL A 1 82 ? -8.309 -7.375 -3.375 1.00 95.75 82 VAL A N 1
ATOM 641 C CA . VAL A 1 82 ? -8.894 -8.257 -2.351 1.00 95.75 82 VAL A CA 1
ATOM 642 C C . VAL A 1 82 ? -9.089 -7.503 -1.036 1.00 95.75 82 VAL A C 1
ATOM 644 O O . VAL A 1 82 ? -10.188 -7.517 -0.483 1.00 95.75 82 VAL A O 1
ATOM 647 N N . VAL A 1 83 ? -8.067 -6.790 -0.555 1.00 94.62 83 VAL A N 1
ATOM 648 C CA . VAL A 1 83 ? -8.151 -6.023 0.700 1.00 94.62 83 VAL A CA 1
ATOM 649 C C . VAL A 1 83 ? -9.195 -4.908 0.609 1.00 94.62 83 VAL A C 1
ATOM 651 O O . VAL A 1 83 ? -9.962 -4.712 1.550 1.00 94.62 83 VAL A O 1
ATOM 654 N N . VAL A 1 84 ? -9.276 -4.207 -0.523 1.00 96.12 84 VAL A N 1
ATOM 655 C CA . VAL A 1 84 ? -10.269 -3.147 -0.756 1.00 96.12 84 VAL A CA 1
ATOM 656 C C . VAL A 1 84 ? -11.688 -3.708 -0.747 1.00 96.12 84 VAL A C 1
ATOM 658 O O . VAL A 1 84 ? -12.551 -3.165 -0.059 1.00 96.12 84 VAL A O 1
ATOM 661 N N . VAL A 1 85 ? -11.935 -4.809 -1.461 1.00 95.44 85 VAL A N 1
ATOM 662 C CA . VAL A 1 85 ? -13.258 -5.450 -1.522 1.00 95.44 85 VAL A CA 1
ATOM 663 C C . VAL A 1 85 ? -13.671 -5.957 -0.142 1.00 95.44 85 VAL A C 1
ATOM 665 O O . VAL A 1 85 ? -14.772 -5.650 0.320 1.00 95.44 85 VAL A O 1
ATOM 668 N N . LEU A 1 86 ? -12.783 -6.666 0.560 1.00 93.25 86 LEU A N 1
ATOM 669 C CA . LEU A 1 86 ? -13.050 -7.122 1.925 1.00 93.25 86 LEU A CA 1
ATOM 670 C C . LEU A 1 86 ? -13.295 -5.934 2.864 1.00 93.25 86 LEU A C 1
ATOM 672 O O . LEU A 1 86 ? -14.239 -5.955 3.653 1.00 93.25 86 LEU A O 1
ATOM 676 N N . GLY A 1 87 ? -12.496 -4.873 2.748 1.00 90.75 87 GLY A N 1
ATOM 677 C CA . GLY A 1 87 ? -12.583 -3.677 3.585 1.00 90.75 87 GLY A CA 1
ATOM 678 C C . GLY A 1 87 ? -13.847 -2.856 3.360 1.00 90.75 87 GLY A C 1
ATOM 679 O O . GLY A 1 87 ? -14.350 -2.252 4.311 1.00 90.75 87 GLY A O 1
ATOM 680 N N . ALA A 1 88 ? -14.391 -2.874 2.146 1.00 90.31 88 ALA A N 1
ATOM 681 C CA . ALA A 1 88 ? -15.628 -2.189 1.798 1.00 90.31 88 ALA A CA 1
ATOM 682 C C . ALA A 1 88 ? -16.889 -2.990 2.165 1.00 90.31 88 ALA A C 1
ATOM 684 O O . ALA A 1 88 ? -17.874 -2.393 2.594 1.00 90.31 88 ALA A O 1
ATOM 685 N N . VAL A 1 89 ? -16.873 -4.319 1.997 1.00 92.25 89 VAL A N 1
ATOM 686 C CA . VAL A 1 89 ? -18.099 -5.145 2.035 1.00 92.25 89 VAL A CA 1
ATOM 687 C C . VAL A 1 89 ? -18.265 -5.934 3.335 1.00 92.25 89 VAL A C 1
ATOM 689 O O . VAL A 1 89 ? -19.389 -6.188 3.763 1.00 92.25 89 VAL A O 1
ATOM 692 N N . THR A 1 90 ? -17.174 -6.338 3.984 1.00 88.56 90 THR A N 1
ATOM 693 C CA . THR A 1 90 ? -17.238 -7.189 5.187 1.00 88.56 90 THR A CA 1
ATOM 694 C C . THR A 1 90 ? -17.033 -6.363 6.451 1.00 88.56 90 THR A C 1
ATOM 696 O O . THR A 1 90 ? -16.386 -5.332 6.380 1.00 88.56 90 THR A O 1
ATOM 699 N N . PRO A 1 91 ? -17.484 -6.783 7.640 1.00 83.75 91 PRO A N 1
ATOM 700 C CA . PRO A 1 91 ? -17.102 -6.146 8.899 1.00 83.75 91 PRO A CA 1
ATOM 701 C C . PRO A 1 91 ? -15.757 -6.662 9.436 1.00 83.75 91 PRO A C 1
ATOM 703 O O . PRO A 1 91 ? -15.462 -6.456 10.602 1.00 83.75 91 PRO A O 1
ATOM 706 N N . TRP A 1 92 ? -14.940 -7.351 8.632 1.00 85.88 92 TRP A N 1
ATOM 707 C CA . TRP A 1 92 ? -13.714 -7.983 9.120 1.00 85.88 92 TRP A CA 1
ATOM 708 C C . TRP A 1 92 ? -12.626 -6.973 9.485 1.00 85.88 92 TRP A C 1
ATOM 710 O O . TRP A 1 92 ? -12.597 -5.836 8.995 1.00 85.88 92 TRP A O 1
ATOM 720 N N . ARG A 1 93 ? -11.705 -7.437 10.331 1.00 82.75 93 ARG A N 1
ATOM 721 C CA . ARG A 1 93 ? -10.451 -6.778 10.676 1.00 82.75 93 ARG A CA 1
ATOM 722 C C . ARG A 1 93 ? -9.485 -6.841 9.487 1.00 82.75 93 ARG A C 1
ATOM 724 O O . ARG A 1 93 ? -8.652 -7.729 9.354 1.00 82.75 93 ARG A O 1
ATOM 731 N N . VAL A 1 94 ? -9.652 -5.904 8.557 1.00 84.38 94 VAL A N 1
ATOM 732 C CA . VAL A 1 94 ? -8.927 -5.918 7.274 1.00 84.38 94 VAL A CA 1
ATOM 733 C C . VAL A 1 94 ? -7.481 -5.442 7.359 1.00 84.38 94 VAL A C 1
ATOM 735 O O . VAL A 1 94 ? -6.706 -5.689 6.434 1.00 84.38 94 VAL A O 1
ATOM 738 N N . TRP A 1 95 ? -7.096 -4.777 8.451 1.00 83.50 95 TRP A N 1
ATOM 739 C CA . TRP A 1 95 ? -5.772 -4.169 8.534 1.00 83.50 95 TRP A CA 1
ATOM 740 C C . TRP A 1 95 ? -4.629 -5.173 8.747 1.00 83.50 95 TRP A C 1
ATOM 742 O O . TRP A 1 95 ? -3.490 -4.882 8.382 1.00 83.50 95 TRP A O 1
ATOM 752 N N . ASP A 1 96 ? -4.918 -6.372 9.248 1.00 84.06 96 ASP A N 1
ATOM 753 C CA . ASP A 1 96 ? -3.905 -7.428 9.348 1.00 84.06 96 ASP A CA 1
ATOM 754 C C . ASP A 1 96 ? -3.555 -7.979 7.950 1.00 84.06 96 ASP A C 1
ATOM 756 O O . ASP A 1 96 ? -2.392 -8.225 7.640 1.00 84.06 96 ASP A O 1
ATOM 760 N N . PHE A 1 97 ? -4.544 -8.089 7.054 1.00 87.25 97 PHE A N 1
ATOM 761 C CA . PHE A 1 97 ? -4.345 -8.594 5.690 1.00 87.25 97 PHE A CA 1
ATOM 762 C C . PHE A 1 97 ? -3.632 -7.595 4.776 1.00 87.25 97 PHE A C 1
ATOM 764 O O . PHE A 1 97 ? -2.822 -7.994 3.938 1.00 87.25 97 PHE A O 1
ATOM 771 N N . GLY A 1 98 ? -3.896 -6.294 4.935 1.00 88.81 98 GLY A N 1
ATOM 772 C CA . GLY A 1 98 ? -3.254 -5.263 4.116 1.00 88.81 98 GLY A CA 1
ATOM 773 C C . GLY A 1 98 ? -1.754 -5.087 4.381 1.00 88.81 98 GLY A C 1
ATOM 774 O O . GLY A 1 98 ? -1.073 -4.457 3.575 1.00 88.81 98 GLY A O 1
ATOM 775 N N . LEU A 1 99 ? -1.194 -5.706 5.429 1.00 93.31 99 LEU A N 1
ATOM 776 C CA . LEU A 1 99 ? 0.261 -5.766 5.608 1.00 93.31 99 LEU A CA 1
ATOM 777 C C . LEU A 1 99 ? 0.966 -6.443 4.430 1.00 93.31 99 LEU A C 1
ATOM 779 O O . LEU A 1 99 ? 2.049 -6.009 4.046 1.00 93.31 99 LEU A O 1
ATOM 783 N N . ILE A 1 100 ? 0.356 -7.475 3.842 1.00 95.12 100 ILE A N 1
ATOM 784 C CA . ILE A 1 100 ? 0.955 -8.238 2.740 1.00 95.12 100 ILE A CA 1
ATOM 785 C C . ILE A 1 100 ? 1.225 -7.327 1.529 1.00 95.12 100 ILE A C 1
ATOM 787 O O . ILE A 1 100 ? 2.388 -7.209 1.136 1.00 95.12 100 ILE A O 1
ATOM 791 N N . PRO A 1 101 ? 0.222 -6.636 0.945 1.00 96.31 101 PRO A N 1
ATOM 792 C CA . PRO A 1 101 ? 0.485 -5.704 -0.145 1.00 96.31 101 PRO A CA 1
ATOM 793 C C . PRO A 1 101 ? 1.322 -4.494 0.293 1.00 96.31 101 PRO A C 1
ATOM 795 O O . PRO A 1 101 ? 2.108 -4.002 -0.511 1.00 96.31 101 PRO A O 1
ATOM 798 N N . ALA A 1 102 ? 1.207 -4.007 1.534 1.00 96.31 102 ALA A N 1
ATOM 799 C CA . ALA A 1 102 ? 2.011 -2.874 2.006 1.00 96.31 102 ALA A CA 1
ATOM 800 C C . ALA A 1 102 ? 3.512 -3.196 2.063 1.00 96.31 102 ALA A C 1
ATOM 802 O O . ALA A 1 102 ? 4.332 -2.421 1.588 1.00 96.31 102 ALA A O 1
ATOM 803 N N . VAL A 1 103 ? 3.891 -4.351 2.612 1.00 96.81 103 VAL A N 1
ATOM 804 C CA . VAL A 1 103 ? 5.292 -4.795 2.624 1.00 96.81 103 VAL A CA 1
ATOM 805 C C . VAL A 1 103 ? 5.737 -5.180 1.216 1.00 96.81 103 VAL A C 1
ATOM 807 O O . VAL A 1 103 ? 6.844 -4.837 0.804 1.00 96.81 103 VAL A O 1
ATOM 810 N N . GLY A 1 104 ? 4.862 -5.838 0.450 1.00 96.25 104 GLY A N 1
ATOM 811 C CA . GLY A 1 104 ? 5.121 -6.207 -0.939 1.00 96.25 104 GLY A CA 1
ATOM 812 C C . GLY A 1 104 ? 5.486 -5.010 -1.819 1.00 96.25 104 GLY A C 1
ATOM 813 O O . GLY A 1 104 ? 6.432 -5.106 -2.596 1.00 96.25 104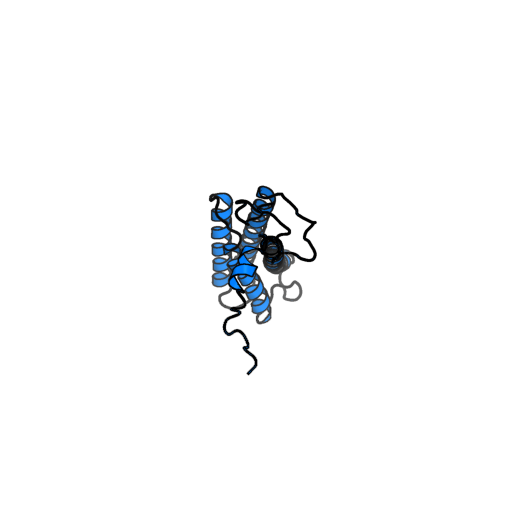 GLY A O 1
ATOM 814 N N . SER A 1 105 ? 4.813 -3.864 -1.664 1.00 96.44 105 SER A N 1
ATOM 815 C CA . SER A 1 105 ? 5.143 -2.650 -2.424 1.00 96.44 105 SER A CA 1
ATOM 816 C C . SER A 1 105 ? 6.507 -2.066 -2.058 1.00 96.44 105 SER A C 1
ATOM 818 O O . SER A 1 105 ? 7.213 -1.587 -2.942 1.00 96.44 105 SER A O 1
ATOM 820 N N . LEU A 1 106 ? 6.927 -2.152 -0.792 1.00 97.31 106 LEU A N 1
ATOM 821 C CA . LEU A 1 106 ? 8.264 -1.720 -0.368 1.00 97.31 106 LEU A CA 1
ATOM 822 C C . LEU A 1 106 ? 9.350 -2.646 -0.905 1.00 97.31 106 LEU A C 1
ATOM 824 O O . LEU A 1 106 ? 10.359 -2.172 -1.422 1.00 97.31 106 LEU A O 1
ATOM 828 N N . LEU A 1 107 ? 9.137 -3.961 -0.827 1.00 95.94 107 LEU A N 1
ATOM 829 C CA . LEU A 1 107 ? 10.055 -4.941 -1.405 1.00 95.94 107 LEU A CA 1
ATOM 830 C C . LEU A 1 107 ? 10.188 -4.750 -2.914 1.00 95.94 107 LEU A C 1
ATOM 832 O O . LEU A 1 107 ? 11.298 -4.782 -3.432 1.00 95.94 107 LEU A O 1
ATOM 836 N N . LEU A 1 108 ? 9.079 -4.497 -3.607 1.00 94.94 108 LEU A N 1
ATOM 837 C CA . LEU A 1 108 ? 9.066 -4.178 -5.030 1.00 94.94 108 LEU A CA 1
ATOM 838 C C . LEU A 1 108 ? 9.810 -2.868 -5.325 1.00 94.94 108 LEU A C 1
ATOM 840 O O . LEU A 1 108 ? 10.594 -2.818 -6.269 1.00 94.94 108 LEU A O 1
ATOM 844 N N . PHE A 1 109 ? 9.633 -1.837 -4.497 1.00 95.31 109 PHE A N 1
ATOM 845 C CA . PHE A 1 109 ? 10.355 -0.575 -4.636 1.00 95.31 109 PHE A CA 1
ATOM 846 C C . PHE A 1 109 ? 11.871 -0.765 -4.515 1.00 95.31 109 PHE A C 1
ATOM 848 O O . PHE A 1 109 ? 12.614 -0.333 -5.394 1.00 95.31 109 PHE A O 1
ATOM 855 N N . PHE A 1 110 ? 12.327 -1.452 -3.462 1.00 94.62 110 PHE A N 1
ATOM 856 C CA . PHE A 1 110 ? 13.747 -1.742 -3.255 1.00 94.62 110 PHE A CA 1
ATOM 857 C C . PHE A 1 110 ? 14.302 -2.713 -4.300 1.00 94.62 110 PHE A C 1
ATOM 859 O O . PHE A 1 110 ? 15.408 -2.511 -4.790 1.00 94.62 110 PHE A O 1
ATOM 866 N N . GLY A 1 111 ? 13.535 -3.733 -4.685 1.00 91.69 111 GLY A N 1
ATOM 867 C CA . GLY A 1 111 ? 13.899 -4.668 -5.748 1.00 91.69 111 GLY A CA 1
ATOM 868 C C . GLY A 1 111 ? 14.062 -3.969 -7.097 1.00 91.69 111 GLY A C 1
ATOM 869 O O . GLY A 1 111 ? 15.013 -4.244 -7.822 1.00 91.69 111 GLY A O 1
ATOM 870 N N . GLY A 1 112 ? 13.207 -2.987 -7.393 1.00 92.12 112 GLY A N 1
ATOM 871 C CA . GLY A 1 112 ? 13.316 -2.162 -8.595 1.00 92.12 112 GLY A CA 1
ATOM 872 C C . GLY A 1 112 ? 14.605 -1.341 -8.668 1.00 92.12 112 GLY A C 1
ATOM 873 O O . GLY A 1 112 ? 15.035 -1.021 -9.771 1.00 92.12 112 GLY A O 1
ATOM 874 N N . LEU A 1 113 ? 15.272 -1.061 -7.538 1.00 93.12 113 LEU A N 1
ATOM 875 C CA . LEU A 1 113 ? 16.580 -0.389 -7.522 1.00 93.12 113 LEU A CA 1
ATOM 876 C C . LEU A 1 113 ? 17.697 -1.239 -8.138 1.00 93.12 113 LEU A C 1
ATOM 878 O O . LEU A 1 113 ? 18.693 -0.683 -8.589 1.00 93.12 113 LEU A O 1
ATOM 882 N N . ALA A 1 114 ? 17.549 -2.568 -8.146 1.00 91.94 114 ALA A N 1
ATOM 883 C CA . ALA A 1 114 ? 18.491 -3.468 -8.810 1.00 91.94 114 ALA A CA 1
ATOM 884 C C . ALA A 1 114 ? 18.294 -3.510 -10.338 1.00 91.94 114 ALA A C 1
ATOM 886 O O . ALA A 1 114 ? 19.165 -4.001 -11.054 1.00 91.94 114 ALA A O 1
ATOM 887 N N . GLY A 1 115 ? 17.147 -3.028 -10.826 1.00 92.62 115 GLY A N 1
ATOM 888 C CA . GLY A 1 115 ? 16.842 -2.873 -12.243 1.00 92.62 115 GLY A CA 1
ATOM 889 C C . GLY A 1 115 ? 17.020 -1.428 -12.709 1.00 92.62 115 GLY A C 1
ATOM 890 O O . GLY A 1 115 ? 17.953 -0.732 -12.315 1.00 92.62 115 GLY A O 1
ATOM 891 N N . THR A 1 116 ? 16.099 -0.973 -13.556 1.00 94.50 116 THR A N 1
ATOM 892 C CA . THR A 1 116 ? 16.010 0.418 -14.014 1.00 94.50 116 THR A CA 1
ATOM 893 C C . THR A 1 116 ? 14.794 1.073 -13.360 1.00 94.50 116 THR A C 1
ATOM 895 O O . THR A 1 116 ? 13.716 1.074 -13.947 1.00 94.50 116 THR A O 1
ATOM 898 N N . PRO A 1 117 ? 14.900 1.610 -12.133 1.00 93.25 117 PRO A N 1
ATOM 899 C CA . PRO A 1 117 ? 13.764 2.259 -11.482 1.00 93.25 117 PRO A CA 1
ATOM 900 C C . PRO A 1 117 ? 13.237 3.407 -12.359 1.00 93.25 117 PRO A C 1
ATOM 902 O O . PRO A 1 117 ? 14.043 4.123 -12.962 1.00 93.25 117 PRO A O 1
ATOM 905 N N . PRO A 1 118 ? 11.911 3.612 -12.452 1.00 94.44 118 PRO A N 1
ATOM 906 C CA . PRO A 1 118 ? 11.316 4.548 -13.398 1.00 94.44 118 PRO A CA 1
ATOM 907 C C . PRO A 1 118 ? 11.414 5.989 -12.882 1.00 94.44 118 PRO A C 1
ATOM 909 O O . PRO A 1 118 ? 10.420 6.638 -12.580 1.00 94.44 118 PRO A O 1
ATOM 912 N N . TRP A 1 119 ? 12.631 6.499 -12.733 1.00 93.94 119 TRP A N 1
ATOM 913 C CA . TRP A 1 119 ? 12.897 7.883 -12.364 1.00 93.94 119 TRP A CA 1
ATOM 914 C C . TRP A 1 119 ? 13.038 8.761 -13.602 1.00 93.94 119 TRP A C 1
ATOM 916 O O . TRP A 1 119 ? 13.427 8.293 -14.670 1.00 93.94 119 TRP A O 1
ATOM 926 N N . VAL A 1 120 ? 12.783 10.060 -13.441 1.00 93.88 120 VAL A N 1
ATOM 927 C CA . VAL A 1 120 ? 12.857 11.027 -14.549 1.00 93.88 120 VAL A CA 1
ATOM 928 C C . VAL A 1 120 ? 14.239 11.019 -15.212 1.00 93.88 120 VAL A C 1
ATOM 930 O O . VAL A 1 120 ? 14.345 11.050 -16.433 1.00 93.88 120 VAL A O 1
ATOM 933 N N . TRP A 1 121 ? 15.313 10.883 -14.428 1.00 91.94 121 TRP A N 1
ATOM 934 C CA . TRP A 1 121 ? 16.675 10.792 -14.970 1.00 91.94 121 TRP A CA 1
ATOM 935 C C . TRP A 1 121 ? 17.003 9.438 -15.625 1.00 91.94 121 TRP A C 1
ATOM 937 O O . TRP A 1 121 ? 18.004 9.339 -16.325 1.00 91.94 121 TRP A O 1
ATOM 947 N N . ASN A 1 122 ? 16.162 8.416 -15.431 1.00 92.94 122 ASN A N 1
ATOM 948 C CA . ASN A 1 122 ? 16.222 7.129 -16.131 1.00 92.94 122 ASN A CA 1
ATOM 949 C C . ASN A 1 122 ? 15.305 7.103 -17.374 1.00 92.94 122 ASN A C 1
ATOM 951 O O . ASN A 1 122 ? 15.086 6.043 -17.952 1.00 92.94 122 ASN A O 1
ATOM 955 N N . GLY A 1 123 ? 14.758 8.255 -17.786 1.00 92.19 123 GLY A N 1
ATOM 956 C CA . GLY A 1 123 ? 13.928 8.390 -18.987 1.00 92.19 123 GLY A CA 1
ATOM 957 C C . GLY A 1 123 ? 12.439 8.102 -18.782 1.00 92.19 123 GLY A C 1
ATOM 958 O O . GLY A 1 123 ? 11.693 8.085 -19.758 1.00 92.19 123 GLY A O 1
ATOM 959 N N . ALA A 1 124 ? 11.989 7.887 -17.542 1.00 93.75 124 ALA A N 1
ATOM 960 C CA . ALA A 1 124 ? 10.567 7.769 -17.239 1.00 93.75 124 ALA A CA 1
ATOM 961 C C . ALA A 1 124 ? 9.876 9.140 -17.271 1.00 93.75 124 ALA A C 1
ATOM 963 O O . ALA A 1 124 ? 10.456 10.157 -16.885 1.00 93.75 124 ALA A O 1
ATOM 964 N N . ASP A 1 125 ? 8.605 9.159 -17.665 1.00 94.56 125 ASP A N 1
ATOM 965 C CA . ASP A 1 125 ? 7.778 10.353 -17.519 1.00 94.56 125 ASP A CA 1
ATOM 966 C C . ASP A 1 125 ? 7.526 10.691 -16.033 1.00 94.56 125 ASP A C 1
ATOM 968 O O . ASP A 1 125 ? 7.541 9.818 -15.156 1.00 94.56 125 ASP A O 1
ATOM 972 N N . VAL A 1 126 ? 7.266 11.971 -15.748 1.00 96.12 126 VAL A N 1
ATOM 973 C CA . VAL A 1 126 ? 7.027 12.487 -14.393 1.00 96.12 126 VAL A CA 1
ATOM 974 C C . VAL A 1 126 ? 5.877 11.749 -13.708 1.00 96.12 126 VAL A C 1
ATOM 976 O O . VAL A 1 126 ? 5.981 11.441 -12.519 1.00 96.12 126 VAL A O 1
ATOM 979 N N . TYR A 1 127 ? 4.805 11.412 -14.433 1.00 96.62 127 TYR A N 1
ATOM 980 C CA . TYR A 1 127 ? 3.667 10.703 -13.849 1.00 96.62 127 TYR A CA 1
ATOM 981 C C . TYR A 1 127 ? 4.013 9.257 -13.491 1.00 96.62 127 TYR A C 1
ATOM 983 O O . TYR A 1 127 ? 3.572 8.765 -12.452 1.00 96.62 127 TYR A O 1
ATOM 991 N N . LEU A 1 128 ? 4.829 8.580 -14.304 1.00 96.56 128 LEU A N 1
ATOM 992 C CA . LEU A 1 128 ? 5.292 7.223 -14.006 1.00 96.56 128 LEU A CA 1
ATOM 993 C C . LEU A 1 128 ? 6.215 7.205 -12.786 1.00 96.56 128 LEU A C 1
ATOM 995 O O . LEU A 1 128 ? 6.026 6.394 -11.877 1.00 96.56 128 LEU A O 1
ATOM 999 N N . ALA A 1 129 ? 7.159 8.145 -12.730 1.00 96.50 129 ALA A N 1
ATOM 1000 C CA . ALA A 1 129 ? 8.038 8.303 -11.582 1.00 96.50 129 ALA A CA 1
ATOM 1001 C C . ALA A 1 129 ? 7.249 8.607 -10.306 1.00 96.50 129 ALA A C 1
ATOM 1003 O O . ALA A 1 129 ? 7.499 8.001 -9.261 1.00 96.50 129 ALA A O 1
ATOM 1004 N N . ALA A 1 130 ? 6.268 9.507 -10.380 1.00 96.94 130 ALA A N 1
ATOM 1005 C CA . ALA A 1 130 ? 5.389 9.799 -9.258 1.00 96.94 130 ALA A CA 1
ATOM 1006 C C . ALA A 1 130 ? 4.620 8.546 -8.820 1.00 96.94 130 ALA A C 1
ATOM 1008 O O . ALA A 1 130 ? 4.669 8.191 -7.647 1.00 96.94 130 ALA A O 1
ATOM 1009 N N . ALA A 1 131 ? 3.993 7.821 -9.750 1.00 97.31 131 ALA A N 1
ATOM 1010 C CA . ALA A 1 131 ? 3.220 6.625 -9.428 1.00 97.31 131 ALA A CA 1
ATOM 1011 C C . ALA A 1 131 ? 4.062 5.532 -8.755 1.00 97.31 131 ALA A C 1
ATOM 1013 O O . ALA A 1 131 ? 3.627 4.955 -7.756 1.00 97.31 131 ALA A O 1
ATOM 1014 N N . TRP A 1 132 ? 5.280 5.287 -9.242 1.00 96.50 132 TRP A N 1
ATOM 1015 C CA . TRP A 1 132 ? 6.208 4.329 -8.638 1.00 96.50 132 TRP A CA 1
ATOM 1016 C C . TRP A 1 132 ? 6.551 4.686 -7.188 1.00 96.50 132 TRP A C 1
ATOM 1018 O O . TRP A 1 132 ? 6.388 3.868 -6.282 1.00 96.50 132 TRP A O 1
ATOM 1028 N N . ASN A 1 133 ? 6.964 5.934 -6.948 1.00 96.75 133 ASN A N 1
ATOM 1029 C CA . ASN A 1 133 ? 7.311 6.397 -5.606 1.00 96.75 133 ASN A CA 1
ATOM 1030 C C . ASN A 1 133 ? 6.086 6.414 -4.681 1.00 96.75 133 ASN A C 1
ATOM 1032 O O . ASN A 1 133 ? 6.165 5.969 -3.538 1.00 96.75 133 ASN A O 1
ATOM 1036 N N . THR A 1 134 ? 4.935 6.881 -5.167 1.00 97.56 134 THR A N 1
ATOM 1037 C CA . THR A 1 134 ? 3.709 6.939 -4.368 1.00 97.56 134 THR A CA 1
ATOM 1038 C C . THR A 1 134 ? 3.187 5.545 -4.026 1.00 97.56 134 THR A C 1
ATOM 1040 O O . THR A 1 134 ? 2.690 5.358 -2.922 1.00 97.56 134 THR A O 1
ATOM 1043 N N . THR A 1 135 ? 3.385 4.539 -4.884 1.00 97.25 135 THR A N 1
ATOM 1044 C CA . THR A 1 135 ? 3.061 3.136 -4.558 1.00 97.25 135 THR A CA 1
ATOM 1045 C C . THR A 1 135 ? 3.817 2.665 -3.307 1.00 97.25 135 THR A C 1
ATOM 1047 O O . THR A 1 135 ? 3.224 2.050 -2.420 1.00 97.25 135 THR A O 1
ATOM 1050 N N . ALA A 1 136 ? 5.103 3.008 -3.186 1.00 96.25 136 ALA A N 1
ATOM 1051 C CA . ALA A 1 136 ? 5.901 2.710 -1.997 1.00 96.25 136 ALA A CA 1
ATOM 1052 C C . ALA A 1 136 ? 5.497 3.568 -0.787 1.00 96.25 136 ALA A C 1
ATOM 1054 O O . ALA A 1 136 ? 5.393 3.060 0.330 1.00 96.25 136 ALA A O 1
ATOM 1055 N N . LEU A 1 137 ? 5.209 4.858 -0.997 1.00 97.56 137 LEU A N 1
ATOM 1056 C CA . LEU A 1 137 ? 4.722 5.744 0.066 1.00 97.56 137 LEU A CA 1
ATOM 1057 C C . LEU A 1 137 ? 3.383 5.271 0.641 1.00 97.56 137 LEU A C 1
ATOM 1059 O O . LEU A 1 137 ? 3.188 5.385 1.847 1.00 97.56 137 LEU A O 1
ATOM 1063 N N . CYS A 1 138 ? 2.488 4.702 -0.170 1.00 97.56 138 CYS A N 1
ATOM 1064 C CA . CYS A 1 138 ? 1.270 4.057 0.319 1.00 97.56 138 CYS A CA 1
ATOM 1065 C C . CYS A 1 138 ? 1.591 2.877 1.244 1.00 97.56 138 CYS A C 1
ATOM 1067 O O . CYS A 1 138 ? 0.973 2.766 2.302 1.00 97.56 138 CYS A O 1
ATOM 1069 N N . GLY A 1 139 ? 2.589 2.056 0.900 1.00 96.31 139 GLY A N 1
ATOM 1070 C CA . GLY A 1 139 ? 3.065 0.969 1.757 1.00 96.31 139 GLY A CA 1
ATOM 1071 C C . GLY A 1 139 ? 3.590 1.482 3.098 1.00 96.31 139 GLY A C 1
ATOM 1072 O O . GLY A 1 139 ? 3.167 1.010 4.151 1.00 96.31 139 GLY A O 1
ATOM 1073 N N . LEU A 1 140 ? 4.438 2.518 3.084 1.00 97.31 140 LEU A N 1
ATOM 1074 C CA . LEU A 1 140 ? 4.929 3.160 4.312 1.00 97.31 140 LEU A CA 1
ATOM 1075 C C . LEU A 1 140 ? 3.796 3.776 5.138 1.00 97.31 140 LEU A C 1
ATOM 1077 O O . LEU A 1 140 ? 3.725 3.551 6.345 1.00 97.31 140 LEU A O 1
ATOM 1081 N N . ALA A 1 141 ? 2.899 4.531 4.503 1.00 96.62 141 ALA A N 1
ATOM 1082 C CA . ALA A 1 141 ? 1.753 5.142 5.166 1.00 96.62 141 ALA A CA 1
ATOM 1083 C C . ALA A 1 141 ? 0.872 4.075 5.823 1.00 96.62 141 ALA A C 1
ATOM 1085 O O . ALA A 1 141 ? 0.441 4.243 6.962 1.00 96.62 141 ALA A O 1
ATOM 1086 N N . TYR A 1 142 ? 0.664 2.948 5.142 1.00 95.50 142 TYR A N 1
ATOM 1087 C CA . TYR A 1 142 ? -0.057 1.820 5.700 1.00 95.50 142 TYR A CA 1
ATOM 1088 C C . TYR A 1 142 ? 0.646 1.228 6.923 1.00 95.50 142 TYR A C 1
ATOM 1090 O O . TYR A 1 142 ? -0.009 1.000 7.935 1.00 95.50 142 TYR A O 1
ATOM 1098 N N . LEU A 1 143 ? 1.965 1.015 6.871 1.00 95.50 143 LEU A N 1
ATOM 1099 C CA . LEU A 1 143 ? 2.725 0.519 8.024 1.00 95.50 143 LEU A CA 1
ATOM 1100 C C . LEU A 1 143 ? 2.635 1.468 9.223 1.00 95.50 143 LEU A C 1
ATOM 1102 O O . LEU A 1 143 ? 2.500 1.004 10.350 1.00 95.50 143 LEU A O 1
ATOM 1106 N N . VAL A 1 144 ? 2.653 2.784 8.992 1.00 94.25 144 VAL A N 1
ATOM 1107 C CA . VAL A 1 144 ? 2.459 3.790 10.049 1.00 94.25 144 VAL A CA 1
ATOM 1108 C C . VAL A 1 144 ? 1.058 3.689 10.655 1.00 94.25 144 VAL A C 1
ATOM 1110 O O . VAL A 1 144 ? 0.920 3.705 11.876 1.00 94.25 144 VAL A O 1
ATOM 1113 N N . VAL A 1 145 ? 0.020 3.547 9.827 1.00 92.50 145 VAL A N 1
ATOM 1114 C CA . VAL A 1 145 ? -1.362 3.368 10.304 1.00 92.50 145 VAL A CA 1
ATOM 1115 C C . VAL A 1 145 ? -1.510 2.056 11.072 1.00 92.50 145 VAL A C 1
ATOM 1117 O O . VAL A 1 145 ? -2.094 2.050 12.151 1.00 92.50 145 VAL A O 1
ATOM 1120 N N . TYR A 1 146 ? -0.949 0.962 10.558 1.00 91.50 146 TYR A N 1
ATOM 1121 C CA . TYR A 1 146 ? -0.957 -0.341 11.217 1.00 91.50 146 TYR A CA 1
ATOM 1122 C C . TYR A 1 146 ? -0.241 -0.287 12.569 1.00 91.50 146 TYR A C 1
ATOM 1124 O O . TYR A 1 146 ? -0.792 -0.726 13.575 1.00 91.50 146 TYR A O 1
ATOM 1132 N N . TRP A 1 147 ? 0.948 0.317 12.619 1.00 89.81 147 TRP A N 1
ATOM 1133 C CA . TRP A 1 147 ? 1.672 0.548 13.865 1.00 89.81 147 TRP A CA 1
ATOM 1134 C C . TRP A 1 147 ? 0.831 1.360 14.853 1.00 89.81 147 TRP A C 1
ATOM 1136 O O . TRP A 1 147 ? 0.736 0.992 16.018 1.00 89.81 147 TRP A O 1
ATOM 1146 N N . ALA A 1 148 ? 0.169 2.427 14.400 1.00 88.31 148 ALA A N 1
ATOM 1147 C CA . ALA A 1 148 ? -0.668 3.255 15.262 1.00 88.31 148 ALA A CA 1
ATOM 1148 C C . ALA A 1 148 ? -1.915 2.511 15.782 1.00 88.31 148 ALA A C 1
ATOM 1150 O O . ALA A 1 148 ? -2.361 2.781 16.900 1.00 88.31 148 ALA A O 1
ATOM 1151 N N . LEU A 1 149 ? -2.460 1.571 15.002 1.00 86.44 149 LEU A N 1
ATOM 1152 C CA . LEU A 1 149 ? -3.555 0.686 15.412 1.00 86.44 149 LEU A CA 1
ATOM 1153 C C . LEU A 1 149 ? -3.102 -0.356 16.434 1.00 86.44 149 LEU A C 1
ATOM 1155 O O . LEU A 1 149 ? -3.790 -0.561 17.431 1.00 86.44 149 LEU A O 1
ATOM 1159 N N . ASP A 1 150 ? -1.953 -0.996 16.217 1.00 84.06 150 ASP A N 1
ATOM 1160 C CA . ASP A 1 150 ? -1.436 -2.014 17.135 1.00 84.06 150 ASP A CA 1
ATOM 1161 C C . ASP A 1 150 ? -0.907 -1.398 18.441 1.00 84.06 150 ASP A C 1
ATOM 1163 O O . ASP A 1 150 ? -1.158 -1.908 19.536 1.00 84.06 150 ASP A O 1
ATOM 1167 N N . TYR A 1 151 ? -0.266 -0.230 18.352 1.00 79.56 151 TYR A N 1
ATOM 1168 C CA . TYR A 1 151 ? 0.177 0.540 19.514 1.00 79.56 151 TYR A CA 1
ATOM 1169 C C . TYR A 1 151 ? -0.996 1.117 20.327 1.00 79.56 151 TYR A C 1
ATOM 1171 O O . TYR A 1 151 ? -0.838 1.402 21.513 1.00 79.56 151 TYR A O 1
ATOM 1179 N N . GLY A 1 152 ? -2.171 1.274 19.710 1.00 76.50 152 GLY A N 1
ATOM 1180 C CA . GLY A 1 152 ? -3.406 1.731 20.353 1.00 76.50 152 GLY A CA 1
ATOM 1181 C C . GLY A 1 152 ? -3.627 3.247 20.378 1.00 76.50 152 GLY A C 1
ATOM 1182 O O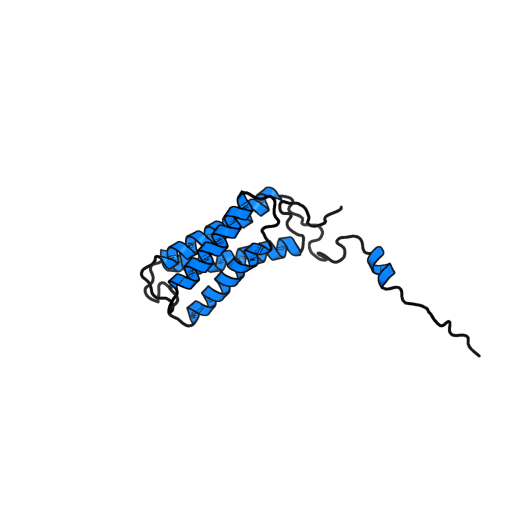 . GLY A 1 152 ? -4.346 3.753 21.239 1.00 76.50 152 GLY A O 1
ATOM 1183 N N . VAL A 1 153 ? -3.023 3.977 19.433 1.00 82.50 153 VAL A N 1
ATOM 1184 C CA . VAL A 1 153 ? -3.263 5.419 19.205 1.00 82.50 153 VAL A CA 1
ATOM 1185 C C . VAL A 1 153 ? -4.535 5.645 18.380 1.00 82.50 153 VAL A C 1
ATOM 1187 O O . VAL A 1 153 ? -5.293 6.589 18.624 1.00 82.50 153 VAL A O 1
ATOM 1190 N N . LEU A 1 154 ? -4.765 4.781 17.386 1.00 84.88 154 LEU A N 1
ATOM 1191 C CA . LEU A 1 154 ? -5.927 4.820 16.501 1.00 84.88 154 LEU A CA 1
ATOM 1192 C C . LEU A 1 154 ? -6.910 3.706 16.852 1.00 84.88 154 LEU A C 1
ATOM 1194 O O . LEU A 1 154 ? -6.503 2.592 17.177 1.00 84.88 154 LEU A O 1
ATOM 1198 N N . VAL A 1 155 ? -8.198 4.007 16.696 1.00 82.81 155 VAL A N 1
ATOM 1199 C CA . VAL A 1 155 ? -9.274 3.009 16.720 1.00 82.81 155 VAL A CA 1
ATOM 1200 C C . VAL A 1 155 ? -9.782 2.797 15.294 1.00 82.81 155 VAL A C 1
ATOM 1202 O O .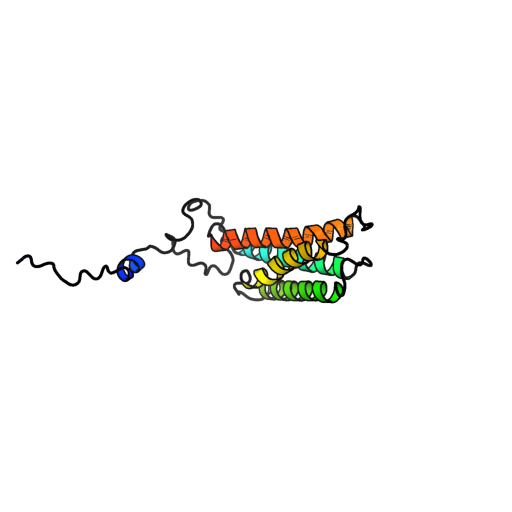 VAL A 1 155 ? -9.937 3.771 14.546 1.00 82.81 155 VAL A O 1
ATOM 1205 N N . ALA A 1 156 ? -10.044 1.550 14.900 1.00 82.62 156 ALA A N 1
ATOM 1206 C CA . ALA A 1 156 ? -10.644 1.193 13.610 1.00 82.62 156 ALA A CA 1
ATOM 1207 C C . ALA A 1 156 ? -11.878 0.301 13.792 1.00 82.62 156 ALA A C 1
ATOM 1209 O O . ALA A 1 156 ? -11.979 -0.438 14.756 1.00 82.62 156 ALA A O 1
ATOM 1210 N N . TYR A 1 157 ? -12.834 0.377 12.860 1.00 79.88 157 TYR A N 1
ATOM 1211 C CA . TYR A 1 157 ? -13.996 -0.517 12.846 1.00 79.88 157 TYR A CA 1
ATOM 1212 C C . TYR A 1 157 ? -13.651 -1.852 12.156 1.00 79.88 157 TYR A C 1
ATOM 1214 O O . TYR A 1 157 ? -13.176 -1.809 11.013 1.00 79.88 157 TYR A O 1
ATOM 1222 N N . PRO A 1 158 ? -13.983 -3.025 12.722 1.00 79.19 158 PRO A N 1
ATOM 1223 C CA . PRO A 1 158 ? -14.716 -3.249 13.973 1.00 79.19 158 PRO A CA 1
ATOM 1224 C C . PRO A 1 158 ? -13.863 -2.931 15.207 1.00 79.19 158 PRO A C 1
ATOM 1226 O O . PRO A 1 158 ? -12.673 -3.216 15.214 1.00 79.19 158 PRO A O 1
ATOM 1229 N N . ASP A 1 159 ? -14.475 -2.337 16.234 1.00 67.31 159 ASP A N 1
ATOM 1230 C CA . ASP A 1 159 ? -13.789 -2.010 17.492 1.00 67.31 159 ASP A CA 1
ATOM 1231 C C . ASP A 1 159 ? -13.700 -3.267 18.370 1.00 67.31 159 ASP A C 1
ATOM 1233 O O . ASP A 1 159 ? -14.484 -3.473 19.292 1.00 67.31 159 ASP A O 1
ATOM 1237 N N . ASP A 1 160 ? -12.805 -4.172 17.983 1.00 66.44 160 ASP A N 1
ATOM 1238 C CA . ASP A 1 160 ? -12.481 -5.416 18.687 1.00 66.44 160 ASP A CA 1
ATOM 1239 C C . ASP A 1 160 ? -11.081 -5.369 19.319 1.00 66.44 160 ASP A C 1
ATOM 1241 O O . ASP A 1 160 ? -10.532 -6.382 19.749 1.00 66.44 160 ASP A O 1
ATOM 1245 N N . GLN A 1 161 ? -10.497 -4.172 19.403 1.00 64.75 161 GLN A N 1
ATOM 1246 C CA . GLN A 1 161 ? -9.122 -3.951 19.847 1.00 64.75 161 GLN A CA 1
ATOM 1247 C C . GLN A 1 161 ? -8.951 -4.083 21.375 1.00 64.75 161 GLN A C 1
ATOM 1249 O O . GLN A 1 161 ? -7.847 -3.897 21.886 1.00 64.75 161 GLN A O 1
ATOM 1254 N N . GLY A 1 162 ? -10.018 -4.441 22.102 1.00 55.50 162 GLY A N 1
ATOM 1255 C CA . GLY A 1 162 ? -9.977 -4.725 23.538 1.00 55.50 162 GLY A CA 1
ATOM 1256 C C . GLY A 1 162 ? -9.771 -3.485 24.408 1.00 55.50 162 GLY A C 1
ATOM 1257 O O . GLY A 1 162 ? -9.226 -3.594 25.506 1.00 55.50 162 GLY A O 1
ATOM 1258 N N . PHE A 1 163 ? -10.179 -2.305 23.927 1.00 55.97 163 PHE A N 1
ATOM 1259 C CA . PHE A 1 163 ? -10.196 -1.073 24.715 1.00 55.97 163 PHE A CA 1
ATOM 1260 C C . PHE A 1 163 ? -11.395 -1.069 25.672 1.00 55.97 163 PHE A C 1
ATOM 1262 O O . PHE A 1 163 ? -12.334 -0.296 25.510 1.00 55.97 163 PHE A O 1
ATOM 1269 N N . GLU A 1 164 ? -11.380 -1.961 26.660 1.00 44.53 164 GLU A N 1
ATOM 1270 C CA . GLU A 1 164 ? -12.257 -1.843 27.824 1.00 44.53 164 GLU A CA 1
ATOM 1271 C C . GLU A 1 164 ? -11.657 -0.789 28.768 1.00 44.53 164 GLU A C 1
ATOM 1273 O O . GLU A 1 164 ? -10.854 -1.107 29.646 1.00 44.53 164 GLU A O 1
ATOM 1278 N N . ASP A 1 165 ? -12.002 0.480 28.532 1.00 44.94 165 ASP A N 1
ATOM 1279 C CA . ASP A 1 165 ? -11.954 1.531 29.558 1.00 44.94 165 ASP A CA 1
ATOM 1280 C C . ASP A 1 165 ? -13.352 1.716 30.169 1.00 44.94 165 ASP A C 1
ATOM 1282 O O . ASP A 1 165 ? -14.336 1.762 29.390 1.00 44.94 165 ASP A O 1
#

pLDDT: mean 83.82, std 16.84, range [39.72, 98.25]

Foldseek 3Di:
DDPPDDDPPVPVVVVVVVCPPCPVFDPPCPPQADEPAAVLLVVLLVLLQLLLVLLVVLLPDPDCLDPPSNVLSVVLNVQSVVLNCCSVPPQDPSLVSVLVSLVSLLCVLVVSVVGQQQDVVSVHDPSSNVSSVSSNVSSVVSVVSSCCVLSRRYHHGPRPSPPPD

Sequence (165 aa):
MSAIPSSVDPNLHDISLHVKPGKERAPFFRYIRINLPKLTRAMIVAIMALQGGLAWYVARAEFSIFPEQEIVLYLLVALCAVVVVLGAVTPWRVWDFGLIPAVGSLLLFFGGLAGTPPWVWNGADVYLAAAWNTTALCGLAYLVVYWALDYGVLVAYPDDQGFED

Radius of gyration: 22.45 Å; chains: 1; bounding box: 37×38×83 Å